Protein AF-A0A0G4HKH7-F1 (afdb_monomer_lite)

Organism: NCBI:txid1169474

Radius of gyration: 26.1 Å; chains: 1; bounding box: 48×30×92 Å

pLDDT: mean 87.22, std 12.96, range [45.06, 97.81]

Secondary structure (DSSP, 8-state):
-HHHHHHS---HHHHHHHHHHTS-HHHHHHHHHHHTSSS---SHHHHHHHHHHHS--HHHHHHHHHHHHH----TTS-HHHHHHHHHHHHTT-SS--HHHHHHHHHHTS-HHHHHHHHHH--SSHHHHHHHHHHHHHHHHHHT---S-------

Structure (mmCIF, N/CA/C/O backbone):
data_AF-A0A0G4HKH7-F1
#
_entry.id   AF-A0A0G4HKH7-F1
#
loop_
_atom_site.group_PDB
_atom_site.id
_atom_site.type_symbol
_atom_site.label_atom_id
_atom_site.label_alt_id
_atom_site.label_comp_id
_atom_site.label_asym_id
_atom_site.label_entity_id
_atom_site.label_seq_id
_atom_site.pdbx_PDB_ins_code
_atom_site.Cartn_x
_atom_site.Cartn_y
_atom_site.Cartn_z
_atom_site.occupancy
_atom_site.B_iso_or_equiv
_atom_site.auth_seq_id
_atom_site.auth_comp_id
_atom_site.auth_asym_id
_atom_site.auth_atom_id
_atom_site.pdbx_PDB_model_num
ATOM 1 N N . MET A 1 1 ? 12.595 -12.360 -18.638 1.00 77.69 1 MET A N 1
ATOM 2 C CA . MET A 1 1 ? 13.314 -11.348 -19.458 1.00 77.69 1 MET A CA 1
ATOM 3 C C . MET A 1 1 ? 14.601 -10.859 -18.794 1.00 77.69 1 MET A C 1
ATOM 5 O O . MET A 1 1 ? 15.628 -10.945 -19.446 1.00 77.69 1 MET A O 1
ATOM 9 N N . ARG A 1 2 ? 14.592 -10.387 -17.532 1.00 79.12 2 ARG A N 1
ATOM 10 C CA . ARG A 1 2 ? 15.835 -10.047 -16.796 1.00 79.12 2 ARG A CA 1
ATOM 11 C C . ARG A 1 2 ? 16.835 -11.207 -16.768 1.00 79.12 2 ARG A C 1
ATOM 13 O O . ARG A 1 2 ? 17.959 -11.041 -17.218 1.00 79.12 2 ARG A O 1
ATOM 20 N N . GLU A 1 3 ? 16.375 -12.387 -16.358 1.00 80.12 3 GLU A N 1
ATOM 21 C CA . GLU A 1 3 ? 17.187 -13.614 -16.340 1.00 80.12 3 GLU A CA 1
ATOM 22 C C . GLU A 1 3 ? 17.724 -13.977 -17.729 1.00 80.12 3 GLU A C 1
ATOM 24 O O . GLU A 1 3 ? 18.890 -14.312 -17.871 1.00 80.12 3 GLU A O 1
ATOM 29 N N . TYR A 1 4 ? 16.909 -13.824 -18.780 1.00 81.06 4 TYR A N 1
ATOM 30 C CA . TYR A 1 4 ? 17.352 -14.057 -20.156 1.00 81.06 4 TYR A CA 1
ATOM 31 C C . TYR A 1 4 ? 18.515 -13.136 -20.542 1.00 81.06 4 TYR A C 1
ATOM 33 O O . TYR A 1 4 ? 19.485 -13.615 -21.106 1.00 81.06 4 TYR A O 1
ATOM 41 N N . ILE A 1 5 ? 18.456 -11.842 -20.205 1.00 80.81 5 ILE A N 1
ATOM 42 C CA . ILE A 1 5 ? 19.528 -10.882 -20.521 1.00 80.81 5 ILE A CA 1
ATOM 43 C C . ILE A 1 5 ? 20.798 -11.197 -19.729 1.00 80.81 5 ILE A C 1
ATOM 45 O O . ILE A 1 5 ? 21.884 -11.136 -20.293 1.00 80.81 5 ILE A O 1
ATOM 49 N N . GLN A 1 6 ? 20.658 -11.552 -18.448 1.00 78.38 6 GLN A N 1
ATOM 50 C CA . GLN A 1 6 ? 21.777 -11.905 -17.568 1.00 78.38 6 GLN A CA 1
ATOM 51 C C . GLN A 1 6 ? 22.483 -13.195 -17.999 1.00 78.38 6 GLN A C 1
ATOM 53 O O . GLN A 1 6 ? 23.700 -13.289 -17.893 1.00 78.38 6 GLN A O 1
ATOM 58 N N . LEU A 1 7 ? 21.720 -14.178 -18.481 1.00 81.06 7 LEU A N 1
ATOM 59 C CA . LEU A 1 7 ? 22.239 -15.463 -18.954 1.00 81.06 7 LEU A CA 1
ATOM 60 C C . LEU A 1 7 ? 22.677 -15.430 -20.424 1.00 81.06 7 LEU A C 1
ATOM 62 O O . LEU A 1 7 ? 23.347 -16.349 -20.888 1.00 81.06 7 LEU A O 1
ATOM 66 N N . SER A 1 8 ? 22.283 -14.400 -21.173 1.00 75.25 8 SER A N 1
ATOM 67 C CA . SER A 1 8 ? 22.648 -14.234 -22.577 1.00 75.25 8 SER A CA 1
ATOM 68 C C . SER A 1 8 ? 23.954 -13.465 -22.738 1.00 75.25 8 SER A C 1
ATOM 70 O O . SER A 1 8 ? 24.177 -12.460 -22.069 1.00 75.25 8 SER A O 1
ATOM 72 N N . ASP A 1 9 ? 24.755 -13.845 -23.730 1.00 79.81 9 ASP A N 1
ATOM 73 C CA . ASP A 1 9 ? 26.012 -13.167 -24.078 1.00 79.81 9 ASP A CA 1
ATOM 74 C C . ASP A 1 9 ? 25.781 -11.878 -24.907 1.00 79.81 9 ASP A C 1
ATOM 76 O O . ASP A 1 9 ? 26.514 -11.530 -25.836 1.00 79.81 9 ASP A O 1
ATOM 80 N N . ILE A 1 10 ? 24.676 -11.171 -24.636 1.00 82.88 10 ILE A N 1
ATOM 81 C CA . ILE A 1 10 ? 24.317 -9.949 -25.356 1.00 82.88 10 ILE A CA 1
ATOM 82 C C . ILE A 1 10 ? 25.220 -8.820 -24.872 1.00 82.88 10 ILE A C 1
ATOM 84 O O . ILE A 1 10 ? 25.143 -8.384 -23.721 1.00 82.88 10 ILE A O 1
ATOM 88 N N . GLN A 1 11 ? 26.004 -8.274 -25.803 1.00 84.44 11 GLN A N 1
ATOM 89 C CA . GLN A 1 11 ? 26.814 -7.080 -25.581 1.00 84.44 11 GLN A CA 1
ATOM 90 C C . GLN A 1 11 ? 25.981 -5.968 -24.926 1.00 84.44 11 GLN A C 1
ATOM 92 O O . GLN A 1 11 ? 24.925 -5.599 -25.442 1.00 84.44 11 GLN A O 1
ATOM 97 N N . VAL A 1 12 ? 26.491 -5.392 -23.831 1.00 82.06 12 VAL A N 1
ATOM 98 C CA . VAL A 1 12 ? 25.791 -4.397 -22.993 1.00 82.06 12 VAL A CA 1
ATOM 99 C C . VAL A 1 12 ? 25.149 -3.269 -23.814 1.00 82.06 12 VAL A C 1
ATOM 101 O O . VAL A 1 12 ? 23.983 -2.936 -23.613 1.00 82.06 12 VAL A O 1
ATOM 104 N N . SER A 1 13 ? 25.856 -2.753 -24.824 1.00 83.12 13 SER A N 1
ATOM 105 C CA . SER A 1 13 ? 25.370 -1.689 -25.720 1.00 83.12 13 SER A CA 1
ATOM 106 C C . SER A 1 13 ? 24.133 -2.062 -26.551 1.00 83.12 13 SER A C 1
ATOM 108 O O . SER A 1 13 ? 23.408 -1.181 -27.008 1.00 83.12 13 SER A O 1
ATOM 110 N N . LYS A 1 14 ? 23.863 -3.356 -26.750 1.00 88.31 14 LYS A N 1
ATOM 111 C CA . LYS A 1 14 ? 22.730 -3.878 -27.530 1.00 88.31 14 LYS A CA 1
ATOM 112 C C . LYS A 1 14 ? 21.570 -4.358 -26.663 1.00 88.31 14 LYS A C 1
ATOM 114 O O . LYS A 1 14 ? 20.498 -4.652 -27.198 1.00 88.31 14 LYS A O 1
ATOM 119 N N . GLN A 1 15 ? 21.746 -4.439 -25.345 1.00 89.62 15 GLN A N 1
ATOM 120 C CA . GLN A 1 15 ? 20.745 -5.025 -24.455 1.00 89.62 15 GLN A CA 1
ATOM 121 C C . GLN A 1 15 ? 19.429 -4.238 -24.479 1.00 89.62 15 GLN A C 1
ATOM 123 O O . GLN A 1 15 ? 18.378 -4.823 -24.722 1.00 89.62 15 GLN A O 1
ATOM 128 N N . LEU A 1 16 ? 19.479 -2.907 -24.353 1.00 91.25 16 LEU A N 1
ATOM 129 C CA . LEU A 1 16 ? 18.295 -2.039 -24.432 1.00 91.25 16 LEU A CA 1
ATOM 130 C C . LEU A 1 16 ? 17.511 -2.223 -25.743 1.00 91.25 16 LEU A C 1
ATOM 132 O O . LEU A 1 16 ? 16.289 -2.391 -25.736 1.00 91.25 16 LEU A O 1
ATOM 136 N N . GLY A 1 17 ? 18.225 -2.257 -26.873 1.00 90.25 17 GLY A N 1
ATOM 137 C CA . GLY A 1 17 ? 17.635 -2.511 -28.187 1.00 90.25 17 GLY A CA 1
ATOM 138 C C . GLY A 1 17 ? 16.996 -3.897 -28.292 1.00 90.25 17 GLY A C 1
ATOM 139 O O . GLY A 1 17 ? 15.946 -4.034 -28.917 1.00 90.25 17 GLY A O 1
ATOM 140 N N . SER A 1 18 ? 17.584 -4.896 -27.632 1.00 89.56 18 SER A N 1
ATOM 141 C CA . SER A 1 18 ? 17.060 -6.264 -27.571 1.00 89.56 18 SER A CA 1
ATOM 142 C C . SER A 1 18 ? 15.772 -6.334 -26.746 1.00 89.56 18 SER A C 1
ATOM 144 O O . SER A 1 18 ? 14.786 -6.900 -27.209 1.00 89.56 18 SER A O 1
ATOM 146 N N . VAL A 1 19 ? 15.718 -5.680 -25.577 1.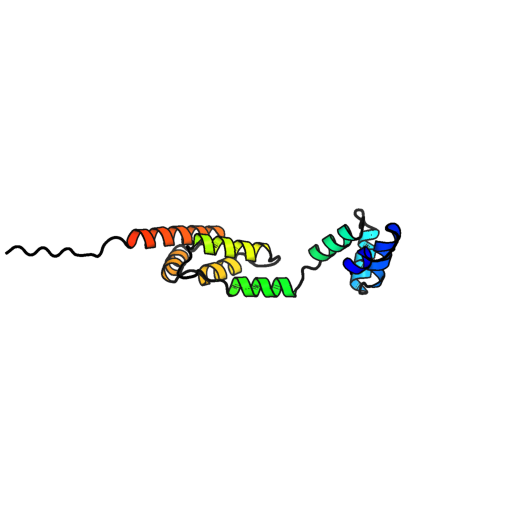00 90.31 19 VAL A N 1
ATOM 147 C CA . VAL A 1 19 ? 14.494 -5.603 -24.751 1.00 90.31 19 VAL A CA 1
ATOM 148 C C . VAL A 1 19 ? 13.357 -4.919 -25.500 1.00 90.31 19 VAL A C 1
ATOM 150 O O . VAL A 1 19 ? 12.232 -5.422 -25.518 1.00 90.31 19 VAL A O 1
ATOM 153 N N . ARG A 1 20 ? 13.659 -3.817 -26.196 1.00 91.38 20 ARG A N 1
ATOM 154 C CA . ARG A 1 20 ? 12.684 -3.066 -26.994 1.00 91.38 20 ARG A CA 1
ATOM 155 C C . ARG A 1 20 ? 11.959 -3.940 -28.023 1.00 91.38 20 ARG A C 1
ATOM 157 O O . ARG A 1 20 ? 10.808 -3.650 -28.345 1.00 91.38 20 ARG A O 1
ATOM 164 N N . GLN A 1 21 ? 12.580 -4.993 -28.561 1.00 90.81 21 GLN A N 1
ATOM 165 C CA . GLN A 1 21 ? 11.937 -5.845 -29.573 1.00 90.81 21 GLN A CA 1
ATOM 166 C C . GLN A 1 21 ? 10.667 -6.526 -29.048 1.00 90.81 21 GLN A C 1
ATOM 168 O O . GLN A 1 21 ? 9.679 -6.607 -29.784 1.00 90.81 21 GLN A O 1
ATOM 173 N N . TYR A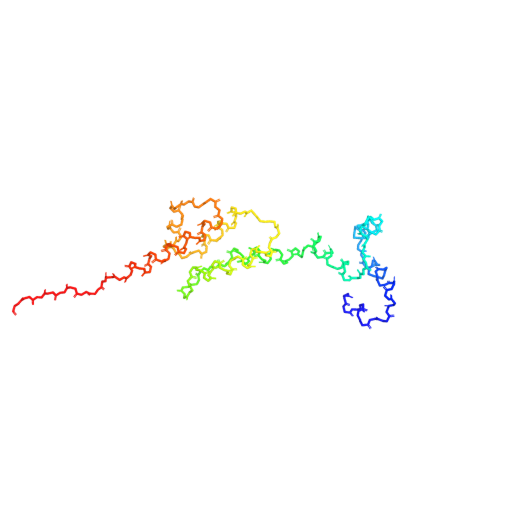 1 22 ? 10.661 -6.892 -27.765 1.00 89.25 22 TYR A N 1
ATOM 174 C CA . TYR A 1 22 ? 9.557 -7.571 -27.083 1.00 89.25 22 TYR A CA 1
ATOM 175 C C . TYR A 1 22 ? 8.426 -6.632 -26.649 1.00 89.25 22 TYR A C 1
ATOM 177 O O . TYR A 1 22 ? 7.375 -7.083 -26.202 1.00 89.25 22 TYR A O 1
ATOM 185 N N . PHE A 1 23 ? 8.606 -5.318 -26.781 1.00 91.12 23 PHE A N 1
ATOM 186 C CA . PHE A 1 23 ? 7.586 -4.353 -26.393 1.00 91.12 23 PHE A CA 1
ATOM 187 C C . PHE A 1 23 ? 6.396 -4.342 -27.355 1.00 91.12 23 PHE A C 1
ATOM 189 O O . PHE A 1 23 ? 6.537 -4.419 -28.584 1.00 91.12 23 PHE A O 1
ATOM 196 N N . SER A 1 24 ? 5.209 -4.152 -26.775 1.00 90.88 24 SER A N 1
ATOM 197 C CA . SER A 1 24 ? 4.005 -3.789 -27.517 1.00 90.88 24 SER A CA 1
ATOM 198 C C . SER A 1 24 ? 4.195 -2.439 -28.219 1.00 90.88 24 SER A C 1
ATOM 200 O O . SER A 1 24 ? 5.092 -1.658 -27.888 1.00 90.88 24 SER A O 1
ATOM 202 N N . ARG A 1 25 ? 3.338 -2.127 -29.197 1.00 93.19 25 ARG A N 1
ATOM 203 C CA . ARG A 1 25 ? 3.420 -0.870 -29.962 1.00 93.19 25 ARG A CA 1
ATOM 204 C C . ARG A 1 25 ? 3.465 0.372 -29.060 1.00 93.19 25 ARG A C 1
ATOM 206 O O . ARG A 1 25 ? 4.283 1.258 -29.293 1.00 93.19 25 ARG A O 1
ATOM 213 N N . PHE A 1 26 ? 2.626 0.411 -28.026 1.00 88.31 26 PHE A N 1
ATOM 214 C CA . PHE A 1 26 ? 2.565 1.529 -27.081 1.00 88.31 26 PHE A CA 1
ATOM 215 C C . PHE A 1 26 ? 3.845 1.658 -26.248 1.00 88.31 26 PHE A C 1
ATOM 217 O O . PHE A 1 26 ? 4.382 2.757 -26.114 1.00 88.31 26 PHE A O 1
ATOM 224 N N . LEU A 1 27 ? 4.385 0.540 -25.754 1.00 90.50 27 LEU A N 1
ATOM 225 C CA . LEU A 1 27 ? 5.640 0.540 -24.998 1.00 90.50 27 LEU A CA 1
ATOM 226 C C . LEU A 1 27 ? 6.840 0.928 -25.870 1.00 90.50 27 LEU A C 1
ATOM 228 O O . LEU A 1 27 ? 7.705 1.666 -25.408 1.00 90.50 27 LEU A O 1
ATOM 232 N N . LYS A 1 28 ? 6.869 0.517 -27.147 1.00 93.88 28 LYS A N 1
ATOM 233 C CA . LYS A 1 28 ? 7.887 0.967 -28.116 1.00 93.88 28 LYS A CA 1
ATOM 234 C C . LYS A 1 28 ? 7.839 2.477 -28.316 1.00 93.88 28 LYS A C 1
ATOM 236 O O . LYS A 1 28 ? 8.876 3.126 -28.271 1.00 93.88 28 LYS A O 1
ATOM 241 N N . GLN A 1 29 ? 6.643 3.040 -28.484 1.00 93.75 29 GLN A N 1
ATOM 242 C CA . GLN A 1 29 ? 6.472 4.482 -28.657 1.00 93.75 29 GLN A CA 1
ATOM 243 C C . GLN A 1 29 ? 6.932 5.269 -27.423 1.00 93.75 29 GLN A C 1
ATOM 245 O O . GLN A 1 29 ? 7.620 6.280 -27.563 1.00 93.75 29 GLN A O 1
ATOM 250 N N . TRP A 1 30 ? 6.574 4.807 -26.223 1.00 93.62 30 TRP A N 1
ATOM 251 C CA . TRP A 1 30 ? 7.052 5.408 -24.979 1.00 93.62 30 TRP A CA 1
ATOM 252 C C . TRP A 1 30 ? 8.576 5.311 -24.861 1.00 93.62 30 TRP A C 1
ATOM 254 O O . TRP A 1 30 ? 9.229 6.325 -24.630 1.00 93.62 30 TRP A O 1
ATOM 264 N N . TYR A 1 31 ? 9.143 4.128 -25.103 1.00 94.19 31 TYR A N 1
ATOM 265 C CA . TYR A 1 31 ? 10.586 3.908 -25.072 1.00 94.19 31 TYR A CA 1
ATOM 266 C C . TYR A 1 31 ? 11.330 4.853 -26.027 1.00 94.19 31 TYR A C 1
ATOM 268 O O . TYR A 1 31 ? 12.273 5.529 -25.618 1.00 94.19 31 TYR A O 1
ATOM 276 N N . ASP A 1 32 ? 10.877 4.944 -27.282 1.00 94.50 32 ASP A N 1
ATOM 277 C CA . ASP A 1 32 ? 11.500 5.779 -28.312 1.00 94.50 32 ASP A CA 1
ATOM 278 C C . ASP A 1 32 ? 11.412 7.271 -27.957 1.00 94.50 32 ASP A C 1
ATOM 280 O O . ASP A 1 32 ? 12.346 8.028 -28.221 1.00 94.50 32 ASP A O 1
ATOM 284 N N . LYS A 1 33 ? 10.311 7.703 -27.327 1.00 94.19 33 LYS A N 1
ATOM 285 C CA . LYS A 1 33 ? 10.160 9.075 -26.828 1.00 94.19 33 LYS A CA 1
ATOM 286 C C . LYS A 1 33 ? 11.132 9.360 -25.681 1.00 94.19 33 LYS A C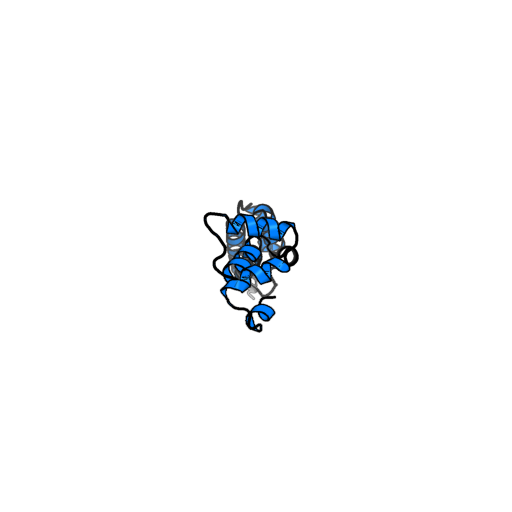 1
ATOM 288 O O . LYS A 1 33 ? 11.779 10.404 -25.694 1.00 94.19 33 LYS A O 1
ATOM 293 N N . THR A 1 34 ? 11.260 8.446 -24.720 1.00 92.50 34 THR A N 1
ATOM 294 C CA . THR A 1 34 ? 12.160 8.603 -23.567 1.00 92.50 34 THR A CA 1
ATOM 295 C C . THR A 1 34 ? 13.627 8.608 -23.996 1.00 92.50 34 THR A C 1
ATOM 297 O O . THR A 1 34 ? 14.382 9.466 -23.549 1.00 92.50 34 THR A O 1
ATOM 300 N N . GLN A 1 35 ? 14.023 7.745 -24.935 1.00 93.12 35 GLN A N 1
ATOM 301 C CA . GLN A 1 35 ? 15.379 7.728 -25.506 1.00 93.12 35 GLN A CA 1
ATOM 302 C C . GLN A 1 35 ? 15.752 9.010 -26.270 1.00 93.12 35 GLN A C 1
ATOM 304 O O . GLN A 1 35 ? 16.928 9.329 -26.390 1.00 93.12 35 GLN A O 1
ATOM 309 N N . ARG A 1 36 ? 14.766 9.766 -26.770 1.00 94.12 36 ARG A N 1
ATOM 310 C CA . ARG A 1 36 ? 14.971 11.082 -27.408 1.00 94.12 36 ARG A CA 1
ATOM 311 C C . ARG A 1 36 ? 14.824 12.259 -26.440 1.00 94.12 36 ARG A C 1
ATOM 313 O O . ARG A 1 36 ? 14.898 13.407 -26.870 1.00 94.12 36 ARG A O 1
ATOM 320 N N . SER A 1 37 ? 14.538 11.994 -25.168 1.00 93.31 37 SER A N 1
ATOM 321 C CA . SER A 1 37 ? 14.344 13.029 -24.152 1.00 93.31 37 SER A CA 1
ATOM 322 C C . SER A 1 37 ? 15.668 13.431 -23.495 1.00 93.31 37 SER A C 1
ATOM 324 O O . SER A 1 37 ? 16.705 12.821 -23.740 1.00 93.31 37 SER A O 1
ATOM 326 N N . ALA A 1 38 ? 15.623 14.427 -22.606 1.00 90.81 38 ALA A N 1
ATOM 327 C CA . ALA A 1 38 ? 16.773 14.829 -21.793 1.00 90.81 38 ALA A CA 1
ATOM 328 C C . ALA A 1 38 ? 17.220 13.758 -20.770 1.00 90.81 38 ALA A C 1
ATOM 330 O O . ALA A 1 38 ? 18.294 13.885 -20.193 1.00 90.81 38 ALA A O 1
ATOM 331 N N . SER A 1 39 ? 16.412 12.714 -20.541 1.00 92.75 39 SER A N 1
ATOM 332 C CA . SER A 1 39 ? 16.714 11.609 -19.622 1.00 92.75 39 SER A CA 1
ATOM 333 C C . SER A 1 39 ? 16.459 10.250 -20.298 1.00 92.75 39 SER A C 1
ATOM 335 O O . SER A 1 39 ? 15.445 9.598 -20.020 1.00 92.75 39 SER A O 1
ATOM 337 N N . PRO A 1 40 ? 17.338 9.818 -21.226 1.00 94.75 40 PRO A N 1
ATOM 338 C CA . PRO A 1 40 ? 17.253 8.496 -21.842 1.00 94.75 40 PRO A CA 1
ATOM 339 C C . PRO A 1 40 ? 17.531 7.385 -20.820 1.00 94.75 40 PRO A C 1
ATOM 341 O O . PRO A 1 40 ? 18.083 7.635 -19.747 1.00 94.75 40 PRO A O 1
ATOM 344 N N . PHE A 1 41 ? 17.165 6.145 -21.161 1.00 93.69 41 PHE A N 1
ATOM 345 C CA . PHE A 1 41 ? 17.538 5.000 -20.329 1.00 93.69 41 PHE A CA 1
ATOM 346 C C . PHE A 1 41 ? 19.031 4.734 -20.467 1.00 93.69 41 PHE A C 1
ATOM 348 O O . PHE A 1 41 ? 19.525 4.587 -21.589 1.00 93.69 41 PHE A O 1
ATOM 355 N N . VAL A 1 42 ? 19.722 4.636 -19.336 1.00 91.75 42 VAL A N 1
ATOM 356 C CA . VAL A 1 42 ? 21.178 4.431 -19.305 1.00 91.75 42 VAL A CA 1
ATOM 357 C C . VAL A 1 42 ? 21.531 2.958 -19.506 1.00 91.75 42 VAL A C 1
ATOM 359 O O . VAL A 1 42 ? 22.523 2.624 -20.149 1.00 91.75 42 VAL A O 1
ATOM 362 N N . ASN A 1 43 ? 20.708 2.058 -18.972 1.00 90.81 43 ASN A N 1
ATOM 363 C CA . ASN A 1 43 ? 20.891 0.617 -19.064 1.00 90.81 43 ASN A CA 1
ATOM 364 C C . ASN A 1 43 ? 19.551 -0.111 -18.865 1.00 90.81 43 ASN A C 1
ATOM 366 O O . ASN A 1 43 ? 18.504 0.502 -18.648 1.00 90.81 43 ASN A O 1
ATOM 370 N N . VAL A 1 44 ? 19.586 -1.438 -18.973 1.00 90.12 44 VAL A N 1
ATOM 371 C CA . VAL A 1 44 ? 18.402 -2.293 -18.834 1.00 90.12 44 VAL A CA 1
ATOM 372 C C . VAL A 1 44 ? 17.781 -2.229 -17.435 1.00 90.12 44 VAL A C 1
ATOM 374 O O . VAL A 1 44 ? 16.561 -2.318 -17.321 1.00 90.12 44 VAL A O 1
ATOM 377 N N . GLU A 1 45 ? 18.582 -2.038 -16.388 1.00 90.38 45 GLU A N 1
ATOM 378 C CA . GLU A 1 45 ? 18.084 -1.912 -15.015 1.00 90.38 45 GLU A CA 1
ATOM 379 C C . GLU A 1 45 ? 17.267 -0.628 -14.838 1.00 90.38 45 GLU A C 1
ATOM 381 O O . GLU A 1 45 ? 16.122 -0.698 -14.402 1.00 90.38 45 GLU A O 1
ATOM 386 N N . ASP A 1 46 ? 17.790 0.515 -15.291 1.00 93.19 46 ASP A N 1
ATOM 387 C CA . ASP A 1 46 ? 17.076 1.800 -15.325 1.00 93.19 46 ASP A CA 1
ATOM 388 C C . ASP A 1 46 ? 15.768 1.695 -16.132 1.00 93.19 46 ASP A C 1
ATOM 390 O O . ASP A 1 46 ? 14.708 2.132 -15.685 1.00 93.19 46 ASP A O 1
ATOM 394 N N . LEU A 1 47 ? 15.799 1.020 -17.288 1.00 92.25 47 LEU A N 1
ATOM 395 C CA . LEU A 1 47 ? 14.591 0.740 -18.068 1.00 92.25 47 LEU A CA 1
ATOM 396 C C . LEU A 1 47 ? 13.555 -0.062 -17.269 1.00 92.25 47 LEU A C 1
ATOM 398 O O . LEU A 1 47 ? 12.378 0.302 -17.274 1.00 92.25 47 LEU A O 1
ATOM 402 N N . PHE A 1 48 ? 13.955 -1.151 -16.610 1.00 89.31 48 PHE A N 1
ATOM 403 C CA . PHE A 1 48 ? 13.011 -1.960 -15.844 1.00 89.31 48 PHE A CA 1
ATOM 404 C C . PHE A 1 48 ? 12.480 -1.233 -14.605 1.00 89.31 48 PHE A C 1
ATOM 406 O O . PHE A 1 48 ? 11.295 -1.379 -14.314 1.00 89.31 48 PHE A O 1
ATOM 413 N N . THR A 1 49 ? 13.297 -0.427 -13.924 1.00 89.88 49 THR A N 1
ATOM 414 C CA . THR A 1 49 ? 12.857 0.412 -12.799 1.00 89.88 49 THR A CA 1
ATOM 415 C C . THR A 1 49 ? 11.786 1.401 -13.250 1.00 89.88 49 THR A C 1
ATOM 417 O O . THR A 1 49 ? 10.674 1.401 -12.718 1.00 89.88 49 THR A O 1
ATOM 420 N N . ARG A 1 50 ? 12.044 2.159 -14.322 1.00 91.12 50 ARG A N 1
ATOM 421 C CA . ARG A 1 50 ? 11.057 3.114 -14.848 1.00 91.12 50 ARG A CA 1
ATOM 422 C C . ARG A 1 50 ? 9.814 2.432 -15.414 1.00 91.12 50 ARG A C 1
ATOM 424 O O . ARG A 1 50 ? 8.731 3.007 -15.369 1.00 91.12 50 ARG A O 1
ATOM 431 N N . LEU A 1 51 ? 9.936 1.213 -15.946 1.00 88.19 51 LEU A N 1
ATOM 432 C CA . LEU A 1 51 ? 8.774 0.404 -16.325 1.00 88.19 51 LEU A CA 1
ATOM 433 C C . LEU A 1 51 ? 7.924 0.038 -15.104 1.00 88.19 51 LEU A C 1
ATOM 435 O O . LEU A 1 51 ? 6.708 0.192 -15.178 1.00 88.19 51 LEU A O 1
ATOM 439 N N . SER A 1 52 ? 8.540 -0.405 -14.001 1.00 82.06 52 SER A N 1
ATOM 440 C CA . SER A 1 52 ? 7.810 -0.748 -12.771 1.00 82.06 52 SER A CA 1
ATOM 441 C C . SER A 1 52 ? 7.158 0.460 -12.100 1.00 82.06 52 SER A C 1
ATOM 443 O O . SER A 1 52 ? 6.057 0.334 -11.577 1.00 82.06 52 SER A O 1
ATOM 445 N N . GLU A 1 53 ? 7.783 1.635 -12.171 1.00 84.38 53 GLU A N 1
ATOM 446 C CA . GLU A 1 53 ? 7.194 2.890 -11.689 1.00 84.38 53 GLU A CA 1
ATOM 447 C C . GLU A 1 53 ? 6.032 3.346 -12.579 1.00 84.38 53 GLU A C 1
ATOM 449 O O . GLU A 1 53 ? 4.991 3.787 -12.100 1.00 84.38 53 GLU A O 1
ATOM 454 N N . ARG A 1 54 ? 6.199 3.247 -13.905 1.00 82.69 54 ARG A N 1
ATOM 455 C CA . ARG A 1 54 ? 5.212 3.737 -14.873 1.00 82.69 54 ARG A CA 1
ATOM 456 C C . ARG A 1 54 ? 3.984 2.838 -14.981 1.00 82.69 54 ARG A C 1
ATOM 458 O O . ARG A 1 54 ? 2.902 3.342 -15.307 1.00 82.69 54 ARG A O 1
ATOM 465 N N . PHE A 1 55 ? 4.177 1.537 -14.789 1.00 77.38 55 PHE A N 1
ATOM 466 C CA . PHE A 1 55 ? 3.169 0.490 -14.908 1.00 77.38 55 PHE A CA 1
ATOM 467 C C . PHE A 1 55 ? 3.258 -0.439 -13.690 1.00 77.38 55 PHE A C 1
ATOM 469 O O . PHE A 1 55 ? 3.738 -1.570 -13.819 1.00 77.38 55 PHE A O 1
ATOM 476 N N . PRO A 1 56 ? 2.822 0.029 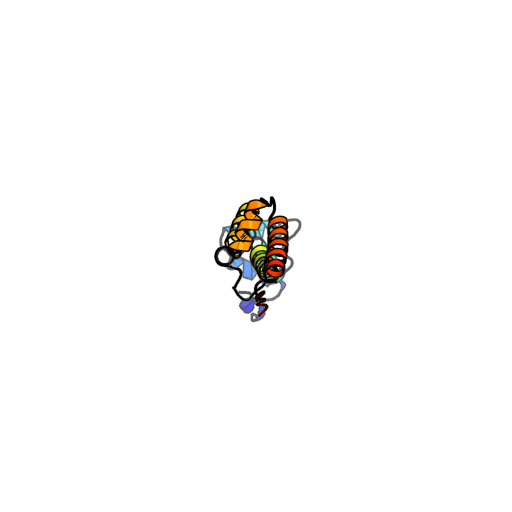-12.506 1.00 72.50 56 PRO A N 1
ATOM 477 C CA . PRO A 1 56 ? 2.700 -0.843 -11.348 1.00 72.50 56 PRO A CA 1
ATOM 478 C C . PRO A 1 56 ? 1.777 -2.012 -11.700 1.00 72.50 56 PRO A C 1
ATOM 480 O O . PRO A 1 56 ? 0.780 -1.828 -12.401 1.00 72.50 56 PRO A O 1
ATOM 483 N N . ASP A 1 57 ? 2.132 -3.213 -11.244 1.00 73.06 57 ASP A N 1
ATOM 484 C CA . ASP A 1 57 ? 1.383 -4.434 -11.542 1.00 73.06 57 ASP A CA 1
ATOM 485 C C . ASP A 1 57 ? -0.085 -4.279 -11.087 1.00 73.06 57 ASP A C 1
ATOM 487 O O . ASP A 1 57 ? -0.339 -4.166 -9.880 1.00 73.06 57 ASP A O 1
ATOM 491 N N . PRO A 1 58 ? -1.061 -4.255 -12.020 1.00 73.38 58 PRO A N 1
ATOM 492 C CA . PRO A 1 58 ? -2.471 -4.103 -11.677 1.00 73.38 58 PRO A CA 1
ATOM 493 C C . PRO A 1 58 ? -2.986 -5.229 -10.779 1.00 73.38 58 PRO A C 1
ATOM 495 O O . PRO A 1 58 ? -3.891 -4.996 -9.977 1.00 73.38 58 PRO A O 1
ATOM 498 N N . ASN A 1 59 ? -2.402 -6.428 -10.873 1.00 78.62 59 ASN A N 1
ATOM 499 C CA . ASN A 1 59 ? -2.767 -7.545 -10.008 1.00 78.62 59 ASN A CA 1
ATOM 500 C C . ASN A 1 59 ? -2.268 -7.278 -8.592 1.00 78.62 59 ASN A C 1
ATOM 502 O O . ASN A 1 59 ? -3.066 -7.300 -7.666 1.00 78.62 59 ASN A O 1
ATOM 506 N N . LYS A 1 60 ? -1.009 -6.848 -8.436 1.00 82.50 60 LYS A N 1
ATOM 507 C CA . LYS A 1 60 ? -0.456 -6.465 -7.128 1.00 82.50 60 LYS A CA 1
ATOM 508 C C . LYS A 1 60 ? -1.254 -5.340 -6.460 1.00 82.50 60 LYS A C 1
ATOM 510 O O . LYS A 1 60 ? -1.512 -5.399 -5.266 1.00 82.50 60 LYS A O 1
ATOM 515 N N . GLN A 1 61 ? -1.676 -4.322 -7.214 1.00 86.06 61 GLN A N 1
ATOM 516 C CA . GLN A 1 61 ? -2.544 -3.260 -6.680 1.00 86.06 61 GLN A CA 1
ATOM 517 C C . GLN A 1 61 ? -3.919 -3.799 -6.255 1.00 86.06 61 GLN A C 1
ATOM 519 O O . GLN A 1 61 ? -4.471 -3.363 -5.245 1.00 86.06 61 GLN A O 1
ATOM 524 N N . THR A 1 62 ? -4.483 -4.732 -7.026 1.00 86.50 62 THR A N 1
ATOM 525 C CA . THR A 1 62 ? -5.768 -5.372 -6.709 1.00 86.50 62 THR A CA 1
ATOM 526 C C . THR A 1 62 ? -5.662 -6.225 -5.448 1.00 86.50 62 THR A C 1
ATOM 528 O O . THR A 1 62 ? -6.512 -6.105 -4.565 1.00 86.50 62 THR A O 1
ATOM 531 N N . ASP A 1 63 ? -4.596 -7.014 -5.338 1.00 90.38 63 ASP A N 1
ATOM 532 C CA . ASP A 1 63 ? -4.306 -7.884 -4.202 1.00 90.38 63 ASP A CA 1
ATOM 533 C C . ASP A 1 63 ? -4.130 -7.059 -2.925 1.00 90.38 63 ASP A C 1
ATOM 535 O O . ASP A 1 63 ? -4.855 -7.280 -1.958 1.00 90.38 63 ASP A O 1
ATOM 539 N N . LEU A 1 64 ? -3.294 -6.013 -2.960 1.00 91.69 64 LEU A N 1
ATOM 540 C CA . LEU A 1 64 ? -3.090 -5.106 -1.825 1.00 91.69 64 LEU A CA 1
ATOM 541 C C . LEU A 1 64 ? -4.395 -4.429 -1.379 1.00 91.69 64 LEU A C 1
ATOM 543 O O . LEU A 1 64 ? -4.683 -4.361 -0.187 1.00 91.69 64 LEU A O 1
ATOM 547 N N . ARG A 1 65 ? -5.246 -3.975 -2.311 1.00 90.62 65 ARG A N 1
ATOM 548 C CA . ARG A 1 65 ? -6.578 -3.442 -1.959 1.00 90.62 65 ARG A CA 1
ATOM 549 C C . ARG A 1 65 ? -7.475 -4.505 -1.325 1.00 90.62 65 ARG A C 1
ATOM 551 O O . ARG A 1 65 ? -8.275 -4.191 -0.444 1.00 90.62 65 ARG A O 1
ATOM 558 N N . GLY A 1 66 ? -7.380 -5.750 -1.785 1.00 92.44 66 GLY A N 1
ATOM 559 C CA . GLY A 1 66 ? -8.036 -6.892 -1.156 1.00 92.44 66 GLY A CA 1
ATOM 560 C C . GLY A 1 66 ? -7.539 -7.115 0.273 1.00 92.44 66 GLY A C 1
ATOM 561 O O . GLY A 1 66 ? -8.353 -7.298 1.177 1.00 92.44 66 GLY A O 1
ATOM 562 N N . GLU A 1 67 ? -6.230 -7.034 0.493 1.00 94.62 67 GLU A N 1
ATOM 563 C CA . GLU A 1 67 ? -5.599 -7.167 1.807 1.00 94.62 67 GLU A CA 1
ATOM 564 C C . GLU A 1 67 ? -6.034 -6.055 2.770 1.00 94.62 67 GLU A C 1
ATOM 566 O O . GLU A 1 67 ? -6.523 -6.373 3.852 1.00 94.62 67 GLU A O 1
ATOM 571 N N . VAL A 1 68 ? -5.999 -4.778 2.364 1.00 94.50 68 VAL A N 1
ATOM 572 C CA . VAL A 1 68 ? -6.501 -3.637 3.169 1.00 94.50 68 VAL A CA 1
ATOM 573 C C . VAL A 1 68 ? -7.959 -3.841 3.583 1.00 94.50 68 VAL A C 1
ATOM 575 O O . VAL A 1 68 ? -8.345 -3.610 4.728 1.00 94.50 68 VAL A O 1
ATOM 578 N N . ARG A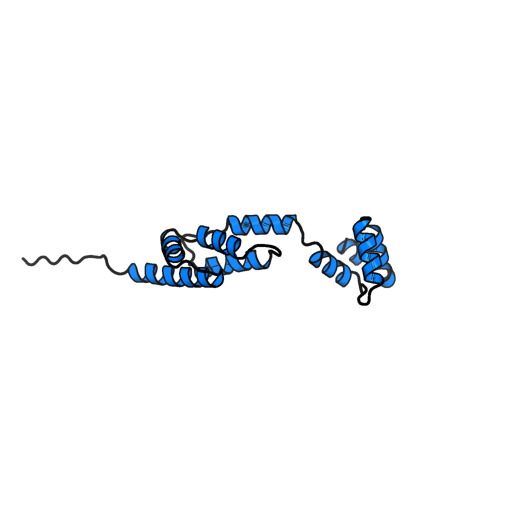 1 69 ? -8.801 -4.339 2.675 1.00 93.25 69 ARG A N 1
ATOM 579 C CA . ARG A 1 69 ? -10.208 -4.606 2.995 1.00 93.25 69 ARG A CA 1
ATOM 580 C C . ARG A 1 69 ? -10.380 -5.781 3.952 1.00 93.25 69 ARG A C 1
ATOM 582 O O . ARG A 1 69 ? -11.403 -5.855 4.636 1.00 93.25 69 ARG A O 1
ATOM 589 N N . ASN A 1 70 ? -9.453 -6.722 4.003 1.00 94.38 70 ASN A N 1
ATOM 590 C CA . ASN A 1 70 ? -9.620 -7.945 4.783 1.00 94.38 70 ASN A CA 1
ATOM 591 C C . ASN A 1 70 ? -8.814 -7.953 6.078 1.00 94.38 70 ASN A C 1
ATOM 593 O O . ASN A 1 70 ? -9.147 -8.732 6.968 1.00 94.38 70 ASN A O 1
ATOM 597 N N . VAL A 1 71 ? -7.816 -7.079 6.222 1.00 94.75 71 VAL A N 1
ATOM 598 C CA . VAL A 1 71 ? -7.022 -6.984 7.443 1.00 94.75 71 VAL A CA 1
ATOM 599 C C . VAL A 1 71 ? -7.905 -6.548 8.615 1.00 94.75 71 VAL A C 1
ATOM 601 O O . VAL A 1 71 ? -8.756 -5.660 8.511 1.00 94.75 71 VAL A O 1
ATOM 604 N N . ARG A 1 72 ? -7.740 -7.239 9.740 1.00 96.00 72 ARG A N 1
ATOM 605 C CA . ARG A 1 72 ? -8.462 -7.014 10.994 1.00 96.00 72 ARG A CA 1
ATOM 606 C C . ARG A 1 72 ? -7.484 -7.078 12.149 1.00 96.00 72 ARG A C 1
ATOM 608 O O . ARG A 1 72 ? -6.514 -7.837 12.078 1.00 96.00 72 ARG A O 1
ATOM 615 N N . CYS A 1 73 ? -7.794 -6.334 13.202 1.00 95.56 73 CYS A N 1
ATOM 616 C CA . CYS A 1 73 ? -7.177 -6.506 14.502 1.00 95.56 73 CYS A CA 1
ATOM 617 C C . CYS A 1 73 ? -7.575 -7.881 15.053 1.00 95.56 73 CYS A C 1
ATOM 619 O O . CYS A 1 73 ? -8.759 -8.184 15.192 1.00 95.56 73 CYS A O 1
ATOM 621 N N . GLN A 1 74 ? -6.586 -8.728 15.303 1.00 91.88 74 GLN A N 1
ATOM 622 C CA . GLN A 1 74 ? -6.746 -10.053 15.896 1.00 91.88 74 GLN A CA 1
ATOM 623 C C . GLN A 1 74 ? -6.986 -9.953 17.413 1.00 91.88 74 GLN A C 1
ATOM 625 O O . GLN A 1 74 ? -6.507 -9.032 18.065 1.00 91.88 74 GLN A O 1
ATOM 630 N N . ASP A 1 75 ? -7.681 -10.930 18.001 1.00 81.75 75 ASP A N 1
ATOM 631 C CA . ASP A 1 75 ? -8.053 -10.902 19.430 1.00 81.75 75 ASP A CA 1
ATOM 632 C C . ASP A 1 75 ? -6.852 -10.892 20.395 1.00 81.75 75 ASP A C 1
ATOM 634 O O . ASP A 1 75 ? -6.969 -10.484 21.549 1.00 81.75 75 ASP A O 1
ATOM 638 N N . ASN A 1 76 ? -5.696 -11.378 19.938 1.00 86.19 76 ASN A N 1
ATOM 639 C CA . ASN A 1 76 ? -4.459 -11.472 20.710 1.00 86.19 76 ASN A CA 1
ATOM 640 C C . ASN A 1 76 ? -3.402 -10.440 20.298 1.00 86.19 76 ASN A C 1
ATOM 642 O O . ASN A 1 76 ? -2.278 -10.489 20.806 1.00 86.19 76 ASN A O 1
ATOM 646 N N . GLU A 1 77 ? -3.725 -9.538 19.374 1.00 89.56 77 GLU A N 1
ATOM 647 C CA . GLU A 1 77 ? -2.834 -8.454 18.993 1.00 89.56 77 GLU A CA 1
ATOM 648 C C . GLU A 1 77 ? -3.387 -7.117 19.471 1.00 89.56 77 GLU A C 1
ATOM 650 O O . GLU A 1 77 ? -4.588 -6.877 19.421 1.00 89.56 77 GLU A O 1
ATOM 655 N N . GLY A 1 78 ? -2.496 -6.248 19.944 1.00 92.38 78 GLY A N 1
ATOM 656 C CA . GLY A 1 78 ? -2.873 -4.878 20.268 1.00 92.38 78 GLY A CA 1
ATOM 657 C C . GLY A 1 78 ? -3.108 -4.051 19.006 1.00 92.38 78 GLY A C 1
ATOM 658 O O . GLY A 1 78 ? -2.506 -4.314 17.955 1.00 92.38 78 GLY A O 1
ATOM 659 N N . VAL A 1 79 ? -3.910 -2.999 19.143 1.00 95.75 79 VAL A N 1
ATOM 660 C CA . VAL A 1 79 ? -4.234 -2.040 18.078 1.00 95.75 79 VAL A CA 1
ATOM 661 C C . VAL A 1 79 ? -2.975 -1.476 17.428 1.00 95.75 79 VAL A C 1
ATOM 663 O O . VAL A 1 79 ? -2.928 -1.374 16.207 1.00 95.75 79 VAL A O 1
ATOM 666 N N . HIS A 1 80 ? -1.921 -1.202 18.200 1.00 94.31 80 HIS A N 1
ATOM 667 C CA . HIS A 1 80 ? -0.654 -0.706 17.654 1.00 94.31 80 HIS A CA 1
ATOM 668 C C . HIS A 1 80 ? -0.063 -1.641 16.584 1.00 94.31 80 HIS A C 1
ATOM 670 O O . HIS A 1 80 ? 0.311 -1.213 15.493 1.00 94.31 80 HIS A O 1
ATOM 676 N N . LYS A 1 81 ? -0.028 -2.953 16.858 1.00 95.19 81 LYS A N 1
ATOM 677 C CA . LYS A 1 81 ? 0.507 -3.943 15.911 1.00 95.19 81 LYS A CA 1
ATOM 678 C C . LYS A 1 81 ? -0.369 -4.041 14.662 1.00 95.19 81 LYS A C 1
ATOM 680 O O . LYS A 1 81 ? 0.153 -4.192 13.559 1.00 95.19 81 LYS A O 1
ATOM 685 N N . TYR A 1 82 ? -1.685 -3.940 14.833 1.00 97.12 82 TYR A N 1
ATOM 686 C CA . TYR A 1 82 ? -2.622 -3.857 13.719 1.00 97.12 82 TYR A CA 1
ATOM 687 C C . TYR A 1 82 ? -2.376 -2.608 12.854 1.00 97.12 82 TYR A C 1
ATOM 689 O O . TYR A 1 82 ? -2.280 -2.748 11.636 1.00 97.12 82 TYR A O 1
ATOM 697 N N . SER A 1 83 ? -2.199 -1.427 13.459 1.00 96.00 83 SER A N 1
ATOM 698 C CA . SER A 1 83 ? -1.909 -0.166 12.758 1.00 96.00 83 SER A CA 1
ATOM 699 C C . SER A 1 83 ? -0.641 -0.241 11.912 1.00 96.00 83 SER A C 1
ATOM 701 O O . SER A 1 83 ? -0.667 0.163 10.753 1.00 96.00 83 SER A O 1
ATOM 703 N N . VAL A 1 84 ? 0.439 -0.822 12.450 1.00 95.25 84 VAL A N 1
ATOM 704 C CA . VAL A 1 84 ? 1.696 -1.019 11.705 1.00 95.25 84 VAL A CA 1
ATOM 705 C C . VAL A 1 84 ? 1.465 -1.874 10.459 1.00 95.25 84 VAL A C 1
ATOM 707 O O . VAL A 1 84 ? 1.769 -1.434 9.357 1.00 95.25 84 VAL A O 1
ATOM 710 N N . ARG A 1 85 ? 0.836 -3.050 10.601 1.00 95.25 85 ARG A N 1
ATOM 711 C CA . ARG A 1 85 ? 0.550 -3.909 9.438 1.00 95.25 85 ARG A CA 1
ATOM 712 C C . ARG A 1 85 ? -0.368 -3.236 8.424 1.00 95.25 85 ARG A C 1
ATOM 714 O O . ARG A 1 85 ? -0.222 -3.463 7.230 1.00 95.25 85 ARG A O 1
ATOM 721 N N . PHE A 1 86 ? -1.358 -2.478 8.895 1.00 96.25 86 PHE A N 1
ATOM 722 C CA . PHE A 1 86 ? -2.253 -1.747 8.007 1.00 96.25 86 PHE A CA 1
ATOM 723 C C . PHE A 1 86 ? -1.447 -0.757 7.161 1.00 96.25 86 PHE A C 1
ATOM 725 O O . PHE A 1 86 ? -1.558 -0.792 5.937 1.00 96.25 86 PHE A O 1
ATOM 732 N N . ASN A 1 87 ? -0.578 0.042 7.792 1.00 93.56 87 ASN A N 1
ATOM 733 C CA . ASN A 1 87 ? 0.290 0.981 7.087 1.00 93.56 87 ASN A CA 1
ATOM 734 C C . ASN A 1 87 ? 1.209 0.283 6.080 1.00 93.56 87 ASN A C 1
ATOM 736 O O . ASN A 1 87 ? 1.218 0.691 4.919 1.00 93.56 87 ASN A O 1
ATOM 740 N N . ASP A 1 88 ? 1.865 -0.814 6.471 1.00 92.44 88 ASP A N 1
ATOM 741 C CA . ASP A 1 88 ? 2.756 -1.583 5.590 1.00 92.44 88 ASP A CA 1
ATOM 742 C C . ASP A 1 88 ? 2.061 -2.013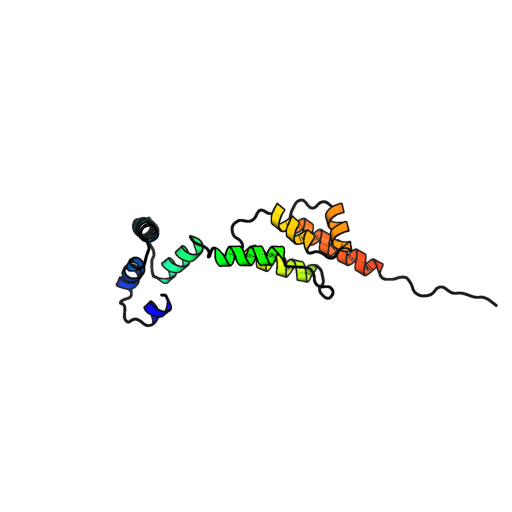 4.282 1.00 92.44 88 ASP A C 1
ATOM 744 O O . ASP A 1 88 ? 2.650 -1.963 3.201 1.00 92.44 88 ASP A O 1
ATOM 748 N N . ILE A 1 89 ? 0.785 -2.417 4.353 1.00 92.31 89 ILE A N 1
ATOM 749 C CA . ILE A 1 89 ? 0.003 -2.788 3.163 1.00 92.31 89 ILE A CA 1
ATOM 750 C C . ILE A 1 89 ? -0.335 -1.535 2.338 1.00 92.31 89 ILE A C 1
ATOM 752 O O . ILE A 1 89 ? -0.242 -1.556 1.106 1.00 92.31 89 ILE A O 1
ATOM 756 N N . THR A 1 90 ? -0.727 -0.437 2.994 1.00 92.12 90 THR A N 1
ATOM 757 C CA . THR A 1 90 ? -1.148 0.796 2.306 1.00 92.12 90 THR A CA 1
ATOM 758 C C . THR A 1 90 ? -0.016 1.541 1.609 1.00 92.12 90 THR A C 1
ATOM 760 O O . THR A 1 90 ? -0.263 2.110 0.549 1.00 92.12 90 THR A O 1
ATOM 763 N N . GLU A 1 91 ? 1.219 1.481 2.118 1.00 88.25 91 GLU A N 1
ATOM 764 C CA . GLU A 1 91 ? 2.398 2.079 1.468 1.00 88.25 91 GLU A CA 1
ATOM 765 C C . GLU A 1 91 ? 2.629 1.521 0.053 1.00 88.25 91 GLU A C 1
ATOM 767 O O . GLU A 1 91 ? 3.179 2.195 -0.818 1.00 88.25 91 GLU A O 1
ATOM 772 N N . GLY A 1 92 ? 2.174 0.292 -0.211 1.00 84.12 92 GLY A N 1
ATOM 773 C CA . GLY A 1 92 ? 2.253 -0.338 -1.526 1.00 84.12 92 GLY A CA 1
ATOM 774 C C . GLY A 1 92 ? 1.175 0.106 -2.525 1.00 84.12 92 GLY A C 1
ATOM 775 O O . GLY A 1 92 ? 1.235 -0.300 -3.693 1.00 84.12 92 GLY A O 1
ATOM 776 N N . ILE A 1 93 ? 0.179 0.893 -2.107 1.00 86.50 93 ILE A N 1
ATOM 777 C CA . ILE A 1 93 ? -0.974 1.278 -2.932 1.00 86.50 93 ILE A CA 1
ATOM 778 C C . ILE A 1 93 ? -0.784 2.701 -3.455 1.00 86.50 93 ILE A C 1
ATOM 780 O O . ILE A 1 93 ? -0.645 3.649 -2.694 1.00 86.50 93 ILE A O 1
ATOM 784 N N . VAL A 1 94 ? -0.817 2.862 -4.778 1.00 82.12 94 VAL A N 1
ATOM 785 C CA . VAL A 1 94 ? -0.464 4.142 -5.423 1.00 82.12 94 VAL A CA 1
ATOM 786 C C . VAL A 1 94 ? -1.645 5.120 -5.502 1.00 82.12 94 VAL A C 1
ATOM 788 O O . VAL A 1 94 ? -1.435 6.326 -5.559 1.00 82.12 94 VAL A O 1
ATOM 791 N N . ASP A 1 95 ? -2.885 4.624 -5.529 1.00 81.50 95 ASP A N 1
ATOM 792 C CA . ASP A 1 95 ? -4.069 5.435 -5.863 1.00 81.50 95 ASP A CA 1
ATOM 793 C C . ASP A 1 95 ? -5.281 5.093 -4.980 1.00 81.50 95 ASP A C 1
ATOM 795 O O . ASP A 1 95 ? -6.263 4.490 -5.423 1.00 81.50 95 ASP A O 1
ATOM 799 N N . VAL A 1 96 ? -5.203 5.395 -3.687 1.00 86.06 96 VAL A N 1
ATOM 800 C CA . VAL A 1 96 ? -6.312 5.196 -2.745 1.00 86.06 96 VAL A CA 1
ATOM 801 C C . VAL A 1 96 ? -6.578 6.480 -1.978 1.00 86.06 96 VAL A C 1
ATOM 803 O O . VAL A 1 96 ? -5.650 7.193 -1.604 1.00 86.06 96 VAL A O 1
ATOM 806 N N . SER A 1 97 ? -7.857 6.799 -1.777 1.00 92.00 97 SER A N 1
ATOM 807 C CA . SER A 1 97 ? -8.213 7.973 -0.994 1.00 92.00 97 SER A CA 1
ATOM 808 C C . SER A 1 97 ? -7.958 7.709 0.489 1.00 92.00 97 SER A C 1
ATOM 810 O O . SER A 1 97 ? -8.200 6.611 0.993 1.00 92.00 97 SER A O 1
ATOM 812 N N . GLU A 1 98 ? -7.504 8.731 1.208 1.00 92.12 98 GLU A N 1
ATOM 813 C CA . GLU A 1 98 ? -7.302 8.633 2.655 1.00 92.12 98 GLU A CA 1
ATOM 814 C C . GLU A 1 98 ? -8.613 8.309 3.392 1.00 92.12 98 GLU A C 1
ATOM 816 O O . GLU A 1 98 ? -8.615 7.564 4.368 1.00 92.12 98 GLU A O 1
ATOM 821 N N . ILE A 1 99 ? -9.749 8.791 2.877 1.00 93.81 99 ILE A N 1
ATOM 822 C CA . ILE A 1 99 ? -11.080 8.493 3.421 1.00 93.81 99 ILE A CA 1
ATOM 823 C C . ILE A 1 99 ? -11.387 6.992 3.327 1.00 93.81 99 ILE A C 1
ATOM 825 O O . ILE A 1 99 ? -11.887 6.413 4.293 1.00 93.81 99 ILE A O 1
ATOM 829 N N . ASP A 1 100 ? -11.074 6.352 2.195 1.00 93.94 100 ASP A N 1
ATOM 830 C CA . ASP A 1 100 ? -11.270 4.908 2.024 1.00 93.94 100 ASP A CA 1
ATOM 831 C C . ASP A 1 100 ? -10.361 4.113 2.967 1.00 93.94 100 ASP A C 1
ATOM 833 O O . ASP A 1 100 ? -10.817 3.166 3.610 1.00 93.94 100 ASP A O 1
ATOM 837 N N . LEU A 1 101 ? -9.095 4.529 3.104 1.00 94.75 101 LEU A N 1
ATOM 838 C CA . LEU A 1 101 ? -8.157 3.907 4.040 1.00 94.75 101 LEU A CA 1
ATOM 839 C C . LEU A 1 101 ? -8.638 4.023 5.483 1.00 94.75 101 LEU A C 1
ATOM 841 O O . LEU A 1 101 ? -8.657 3.030 6.204 1.00 94.75 101 LEU A O 1
ATOM 845 N N . MET A 1 102 ? -9.081 5.208 5.898 1.00 96.31 102 MET A N 1
ATOM 846 C CA . MET A 1 102 ? -9.625 5.427 7.233 1.00 96.31 102 MET A CA 1
ATOM 847 C C . MET A 1 102 ? -10.877 4.573 7.471 1.00 96.31 102 MET A C 1
ATOM 849 O O . MET A 1 102 ? -11.030 3.976 8.539 1.00 96.31 102 MET A O 1
ATOM 853 N N . TYR A 1 103 ? -11.764 4.464 6.477 1.00 95.81 103 TYR A N 1
ATOM 854 C CA . TYR A 1 103 ? -12.942 3.605 6.567 1.00 95.81 103 TYR A CA 1
ATOM 855 C C . TYR A 1 103 ? -12.562 2.132 6.767 1.00 95.81 103 TYR A C 1
ATOM 857 O O . TYR A 1 103 ? -13.089 1.483 7.677 1.00 95.81 103 TYR A O 1
ATOM 865 N N . ASP A 1 104 ? -11.649 1.602 5.949 1.00 97.06 104 ASP A N 1
ATOM 866 C CA . ASP A 1 104 ? -11.203 0.212 6.048 1.00 97.06 104 ASP A CA 1
ATOM 867 C C . ASP A 1 104 ? -10.426 -0.056 7.345 1.00 97.06 104 ASP A C 1
ATOM 869 O O . ASP A 1 104 ? -10.676 -1.074 7.999 1.00 97.06 104 ASP A O 1
ATOM 873 N N . TYR A 1 105 ? -9.589 0.891 7.780 1.00 97.81 105 TYR A N 1
ATOM 874 C CA . TYR A 1 105 ? -8.873 0.832 9.051 1.00 97.81 105 TYR A CA 1
ATOM 875 C C . TYR A 1 105 ? -9.843 0.720 10.231 1.00 97.81 105 TYR A C 1
ATOM 877 O O . TYR A 1 105 ? -9.783 -0.245 10.997 1.00 97.81 105 TYR A O 1
ATOM 885 N N . ILE A 1 106 ? -10.796 1.657 10.344 1.00 97.44 106 ILE A N 1
ATOM 886 C CA . ILE A 1 106 ? -11.788 1.683 11.429 1.00 97.44 106 ILE A CA 1
ATOM 887 C C . ILE A 1 106 ? -12.669 0.434 11.384 1.00 97.44 106 ILE A C 1
ATOM 889 O O . ILE A 1 106 ? -13.053 -0.101 12.426 1.00 97.44 106 ILE A O 1
ATOM 893 N N . ARG A 1 107 ? -13.015 -0.053 10.186 1.00 97.00 107 ARG A N 1
ATOM 894 C CA . ARG A 1 107 ? -13.805 -1.278 10.030 1.00 97.00 107 ARG A CA 1
ATOM 895 C C . ARG A 1 107 ? -13.089 -2.497 10.602 1.00 97.00 107 ARG A C 1
ATOM 897 O O . ARG A 1 107 ? -13.783 -3.394 11.084 1.00 97.00 107 ARG A O 1
ATOM 904 N N . GLY A 1 108 ? -11.758 -2.521 10.552 1.00 97.00 108 GLY A N 1
ATOM 905 C CA . GLY A 1 108 ? -10.956 -3.625 11.055 1.00 97.00 108 GLY A CA 1
ATOM 906 C C . GLY A 1 108 ? -10.604 -3.596 12.539 1.00 97.00 108 GLY A C 1
ATOM 907 O O . GLY A 1 108 ? -10.041 -4.576 13.023 1.00 97.00 108 GLY A O 1
ATOM 908 N N . LEU A 1 109 ? -10.968 -2.535 13.259 1.00 97.62 109 LEU A N 1
ATOM 909 C CA . LEU A 1 109 ? -10.767 -2.430 14.704 1.00 97.62 109 LEU A CA 1
ATOM 910 C C . LEU A 1 109 ? -11.715 -3.344 15.505 1.00 97.62 109 LEU A C 1
ATOM 912 O O . LEU A 1 109 ? -12.836 -3.608 15.051 1.00 97.62 109 LEU A O 1
ATOM 916 N N . PRO A 1 110 ? -11.324 -3.747 16.732 1.00 95.56 110 PRO A N 1
ATOM 917 C CA . PRO A 1 110 ? -12.218 -4.426 17.667 1.00 95.56 110 PRO A CA 1
ATOM 918 C C . PRO A 1 110 ? -13.447 -3.569 17.990 1.00 95.56 110 PRO A C 1
ATOM 920 O O . PRO A 1 110 ? -13.363 -2.341 18.021 1.00 95.56 110 PRO A O 1
ATOM 923 N N . ASP A 1 111 ? -14.585 -4.202 18.277 1.00 95.25 111 ASP A N 1
ATOM 924 C CA . ASP A 1 111 ? -15.883 -3.519 18.381 1.00 95.25 111 ASP A CA 1
ATOM 925 C C . ASP A 1 111 ? -15.904 -2.329 19.348 1.00 95.25 111 ASP A C 1
ATOM 927 O O . ASP A 1 111 ? -16.409 -1.263 18.988 1.00 95.25 111 ASP A O 1
ATOM 931 N N . GLU A 1 112 ? -15.348 -2.485 20.550 1.00 94.62 112 GLU A N 1
ATOM 932 C CA . GLU A 1 112 ? -15.341 -1.423 21.564 1.00 94.62 112 GLU A CA 1
ATOM 933 C C . GLU A 1 112 ? -14.408 -0.264 21.186 1.00 94.62 112 GLU A C 1
ATOM 935 O O . GLU A 1 112 ? -14.793 0.900 21.291 1.00 94.62 112 GLU A O 1
ATOM 940 N N . VAL A 1 113 ? -13.227 -0.565 20.639 1.00 96.62 113 VAL A N 1
ATOM 941 C CA . VAL A 1 113 ? -12.286 0.449 20.131 1.00 96.62 113 VAL A CA 1
ATOM 942 C C . VAL A 1 113 ? -12.920 1.211 18.966 1.00 96.62 113 VAL A C 1
ATOM 944 O O . VAL A 1 113 ? -12.939 2.439 18.940 1.00 96.62 113 VAL A O 1
ATOM 947 N N . ARG A 1 114 ? -13.524 0.486 18.020 1.00 97.31 114 ARG A N 1
ATOM 948 C CA . ARG A 1 114 ? -14.195 1.047 16.845 1.00 97.31 114 ARG A CA 1
ATOM 949 C C . ARG A 1 114 ? -15.310 2.023 17.217 1.00 97.31 114 ARG A C 1
ATOM 951 O O . ARG A 1 114 ? -15.473 3.040 16.541 1.00 97.31 114 ARG A O 1
ATOM 958 N N . LYS A 1 115 ? -16.100 1.719 18.254 1.00 96.94 115 LYS A N 1
ATOM 959 C CA . LYS A 1 115 ? -17.150 2.621 18.759 1.00 96.94 115 LYS A CA 1
ATOM 960 C C . LYS A 1 115 ? -16.552 3.934 19.262 1.00 96.94 115 LYS A C 1
ATOM 962 O O . LYS A 1 115 ? -17.047 4.994 18.882 1.00 96.94 115 LYS A O 1
ATOM 967 N N . GLU A 1 116 ? -15.477 3.869 20.047 1.00 96.94 116 GLU A N 1
ATOM 968 C CA . GLU A 1 116 ? -14.805 5.065 20.562 1.00 96.94 116 GLU A CA 1
ATOM 969 C C . GLU A 1 116 ? -14.181 5.910 19.447 1.00 96.94 116 GLU A C 1
ATOM 971 O O . GLU A 1 116 ? -14.420 7.116 19.399 1.00 96.94 116 GLU A O 1
ATOM 976 N N . VAL A 1 117 ? -13.479 5.297 18.491 1.00 97.38 117 VAL A N 1
ATOM 977 C CA . VAL A 1 117 ? -12.893 6.026 17.350 1.00 97.38 117 VAL A CA 1
ATOM 978 C C . VAL A 1 117 ? -13.980 6.727 16.529 1.00 97.38 117 VAL A C 1
ATOM 980 O O . VAL A 1 117 ? -13.882 7.915 16.225 1.00 97.38 117 VAL A O 1
ATOM 983 N N . ARG A 1 118 ? -15.095 6.043 16.236 1.00 96.31 118 ARG A N 1
ATOM 984 C CA . ARG A 1 118 ? -16.232 6.656 15.522 1.00 96.31 118 ARG A CA 1
ATOM 985 C C . ARG A 1 118 ? -16.862 7.822 16.283 1.00 96.31 118 ARG A C 1
ATOM 987 O O . ARG A 1 118 ? -17.354 8.755 15.650 1.00 96.31 118 ARG A O 1
ATOM 994 N N . ARG A 1 119 ? -16.870 7.776 17.618 1.00 96.06 119 ARG A N 1
ATOM 995 C CA . ARG A 1 119 ? -17.376 8.867 18.463 1.00 96.06 119 ARG A CA 1
ATOM 996 C C . ARG A 1 119 ? -16.495 10.112 18.359 1.00 96.06 119 ARG A C 1
ATOM 998 O O . ARG A 1 119 ? -17.032 11.219 18.369 1.00 96.06 119 ARG A O 1
ATOM 1005 N N . ARG A 1 120 ? -15.177 9.926 18.246 1.00 96.50 120 ARG A N 1
ATOM 1006 C CA . ARG A 1 120 ? -14.185 11.005 18.124 1.00 96.50 120 ARG A CA 1
ATOM 1007 C C . ARG A 1 120 ? -14.157 11.657 16.743 1.00 96.50 120 ARG A C 1
ATOM 1009 O O . ARG A 1 120 ? -13.842 12.836 16.662 1.00 96.50 120 ARG A O 1
ATOM 1016 N N . LYS A 1 121 ? -14.603 10.938 15.704 1.00 95.06 121 LYS A N 1
ATOM 1017 C CA . LYS A 1 121 ? -14.702 11.425 14.314 1.00 95.06 121 LYS A CA 1
ATOM 1018 C C . LYS A 1 121 ? -13.351 11.943 13.789 1.00 95.06 121 LYS A C 1
ATOM 1020 O O . LYS A 1 121 ? -13.244 13.136 13.505 1.00 95.06 121 LYS A O 1
ATOM 1025 N N . PRO A 1 122 ? -12.344 11.063 13.661 1.00 96.44 122 PRO A N 1
ATOM 1026 C CA . PRO A 1 122 ? -11.060 11.443 13.084 1.00 96.44 122 PRO A CA 1
ATOM 1027 C C . PRO A 1 122 ? -11.236 11.978 11.656 1.00 96.44 122 PRO A C 1
ATOM 1029 O O . PRO A 1 122 ? -12.129 11.545 10.922 1.00 96.44 122 PRO A O 1
ATOM 1032 N N . ASP A 1 123 ? -10.387 12.932 11.284 1.00 95.25 123 ASP A N 1
ATOM 1033 C CA . ASP A 1 123 ? -10.366 13.599 9.976 1.00 95.25 123 ASP A CA 1
ATOM 1034 C C . ASP A 1 123 ? -9.243 13.097 9.052 1.00 95.25 123 ASP A C 1
ATOM 1036 O O . ASP A 1 123 ? -9.196 13.472 7.883 1.00 95.25 123 ASP A O 1
ATOM 1040 N N . SER A 1 124 ? -8.374 12.229 9.569 1.00 95.44 124 SER A N 1
ATOM 1041 C CA . SER A 1 124 ? -7.223 11.642 8.884 1.00 95.44 124 SER A CA 1
ATOM 1042 C C . SER A 1 124 ? -6.983 10.210 9.364 1.00 95.44 124 SER A C 1
ATOM 1044 O O . SER A 1 124 ? -7.442 9.810 10.442 1.00 95.44 124 SER A O 1
ATOM 1046 N N . LEU A 1 125 ? -6.245 9.427 8.571 1.00 95.31 125 LEU A N 1
ATOM 1047 C CA . LEU A 1 125 ? -5.889 8.056 8.949 1.00 95.31 125 LEU A CA 1
ATOM 1048 C C . LEU A 1 125 ? -5.018 8.036 10.216 1.00 95.31 125 LEU A C 1
ATOM 1050 O O . LEU A 1 125 ? -5.261 7.230 11.112 1.00 95.31 125 LEU A O 1
ATOM 1054 N N . ASP A 1 126 ? -4.060 8.958 10.319 1.00 95.88 126 ASP A N 1
ATOM 1055 C CA . ASP A 1 126 ? -3.177 9.092 11.484 1.00 95.88 126 ASP A CA 1
ATOM 1056 C C . ASP A 1 126 ? -3.965 9.407 12.766 1.00 95.88 126 ASP A C 1
ATOM 1058 O O . ASP A 1 126 ? -3.802 8.733 13.788 1.00 95.88 126 ASP A O 1
ATOM 1062 N N . ALA A 1 127 ? -4.918 10.347 12.695 1.00 97.00 127 ALA A N 1
ATOM 1063 C CA . ALA A 1 127 ? -5.809 10.641 13.815 1.00 97.00 127 ALA A CA 1
ATOM 1064 C C . ALA A 1 127 ? -6.635 9.413 14.224 1.00 97.00 127 ALA A C 1
ATOM 1066 O O . ALA A 1 127 ? -6.769 9.132 15.415 1.00 97.00 127 ALA A O 1
ATOM 1067 N N . ALA A 1 128 ? -7.144 8.645 13.254 1.00 97.50 128 ALA A N 1
ATOM 1068 C CA . ALA A 1 128 ? -7.890 7.421 13.532 1.00 97.50 128 ALA A CA 1
ATOM 1069 C C . ALA A 1 128 ? -7.028 6.358 14.232 1.00 97.50 128 ALA A C 1
ATOM 1071 O O . ALA A 1 128 ? -7.517 5.689 15.144 1.00 97.50 128 ALA A O 1
ATOM 1072 N N . MET A 1 129 ? -5.760 6.213 13.834 1.00 97.44 129 MET A N 1
ATOM 1073 C CA . MET A 1 129 ? -4.813 5.286 14.461 1.00 97.44 129 MET A CA 1
ATOM 1074 C C . MET A 1 129 ? -4.491 5.690 15.897 1.00 97.44 129 MET A C 1
ATOM 1076 O O . MET A 1 129 ? -4.589 4.867 16.809 1.00 97.44 129 MET A O 1
ATOM 1080 N N . LYS A 1 130 ? -4.186 6.971 16.115 1.00 97.19 130 LYS A N 1
ATOM 1081 C CA . LYS A 1 130 ? -3.935 7.515 17.450 1.00 97.19 130 LYS A CA 1
ATOM 1082 C C . LYS A 1 130 ? -5.145 7.338 18.369 1.00 97.19 130 LYS A C 1
ATOM 1084 O O . LYS A 1 130 ? -5.010 6.861 19.495 1.00 97.19 130 LYS A O 1
ATOM 1089 N N . ASP A 1 131 ? -6.337 7.672 17.880 1.00 97.75 131 ASP A N 1
ATOM 1090 C CA . ASP A 1 131 ? -7.583 7.508 18.628 1.00 97.75 131 ASP A CA 1
ATOM 1091 C C . ASP A 1 131 ? -7.849 6.047 19.005 1.00 97.75 131 ASP A C 1
ATOM 1093 O O . ASP A 1 131 ? -8.367 5.771 20.091 1.00 97.75 131 ASP A O 1
ATOM 1097 N N . ALA A 1 132 ? -7.500 5.110 18.122 1.00 97.38 132 ALA A N 1
ATOM 1098 C CA . ALA A 1 132 ? -7.673 3.686 18.361 1.00 97.38 132 ALA A CA 1
ATOM 1099 C C . ALA A 1 132 ? -6.729 3.172 19.458 1.00 97.38 132 ALA A C 1
ATOM 1101 O O . ALA A 1 132 ? -7.167 2.432 20.342 1.00 97.38 132 ALA A O 1
ATOM 1102 N N . GLU A 1 133 ? -5.461 3.588 19.440 1.00 96.06 133 GLU A N 1
ATOM 1103 C CA . GLU A 1 133 ? -4.489 3.233 20.480 1.00 96.06 133 GLU A CA 1
ATOM 1104 C C . GLU A 1 133 ? -4.886 3.808 21.846 1.00 96.06 133 GLU A C 1
ATOM 1106 O O . GLU A 1 133 ? -4.877 3.097 22.854 1.00 96.06 133 GLU A O 1
ATOM 1111 N N . GLU A 1 134 ? -5.312 5.073 21.893 1.00 95.94 134 GLU A N 1
ATOM 1112 C CA . GLU A 1 134 ? -5.811 5.687 23.126 1.00 95.94 134 GLU A CA 1
ATOM 1113 C C . GLU A 1 134 ? -7.066 4.973 23.654 1.00 95.94 134 GLU A C 1
ATOM 1115 O O . GLU A 1 134 ? -7.195 4.740 24.859 1.00 95.94 134 GLU A O 1
ATOM 1120 N N . ALA A 1 135 ? -7.995 4.595 22.772 1.00 95.88 135 ALA A N 1
ATOM 1121 C CA . ALA A 1 135 ? -9.188 3.847 23.155 1.00 95.88 135 ALA A CA 1
ATOM 1122 C C . ALA A 1 135 ? -8.844 2.456 23.720 1.00 95.88 135 ALA A C 1
ATOM 1124 O O . ALA A 1 135 ? -9.396 2.064 24.748 1.00 95.88 135 ALA A O 1
ATOM 1125 N N . GLU A 1 136 ? -7.902 1.727 23.116 1.00 95.12 136 GLU A N 1
ATOM 1126 C CA . GLU A 1 136 ? -7.426 0.441 23.642 1.00 95.12 136 GLU A CA 1
ATOM 1127 C C . GLU A 1 136 ? -6.794 0.582 25.038 1.00 95.12 136 GLU A C 1
ATOM 1129 O O . GLU A 1 136 ? -7.074 -0.217 25.941 1.00 95.12 136 GLU A O 1
ATOM 1134 N N . GLN A 1 137 ? -5.984 1.621 25.259 1.00 92.56 137 GLN A N 1
ATOM 1135 C CA . GLN A 1 137 ? -5.373 1.894 26.565 1.00 92.56 137 GLN A CA 1
ATOM 1136 C C . GLN A 1 137 ? -6.425 2.189 27.644 1.00 92.56 137 GLN A C 1
ATOM 1138 O O . GLN A 1 137 ? -6.341 1.668 28.757 1.00 92.56 137 GLN A O 1
ATOM 1143 N N . LEU A 1 138 ? -7.458 2.970 27.318 1.00 91.75 138 LEU A N 1
ATOM 1144 C CA . LEU A 1 138 ? -8.556 3.259 28.245 1.00 91.75 138 LEU A CA 1
ATOM 1145 C C . LEU A 1 138 ? -9.364 1.999 28.589 1.00 91.75 138 LEU A C 1
ATOM 1147 O O . LEU A 1 138 ? -9.691 1.768 29.755 1.00 91.75 138 LEU A O 1
ATOM 1151 N N . LEU A 1 139 ? -9.651 1.156 27.595 1.00 88.19 139 LEU A N 1
ATOM 1152 C CA . LEU A 1 139 ? -10.424 -0.077 27.774 1.00 88.19 139 LEU A CA 1
ATOM 1153 C C . LEU A 1 139 ? -9.640 -1.157 28.537 1.00 88.19 139 LEU A C 1
ATOM 1155 O O . LEU A 1 139 ? -10.213 -1.889 29.348 1.00 88.19 139 LEU A O 1
ATOM 1159 N N . SER A 1 140 ? -8.326 -1.246 28.321 1.00 83.44 140 SER A N 1
ATOM 1160 C CA . SER A 1 140 ? -7.445 -2.147 29.076 1.00 83.44 140 SER A CA 1
ATOM 1161 C C . SER A 1 140 ? -7.204 -1.656 30.509 1.00 83.44 140 SER A C 1
ATOM 1163 O O . SER A 1 140 ? -7.200 -2.468 31.438 1.00 83.44 140 SER A O 1
ATOM 1165 N N . GLY A 1 141 ? -7.104 -0.339 30.720 1.00 68.75 141 GLY A N 1
ATOM 1166 C CA . GLY A 1 141 ? -7.019 0.289 32.043 1.00 68.75 141 GLY A CA 1
ATOM 1167 C C . GLY A 1 141 ? -8.309 0.176 32.866 1.00 68.75 141 GLY A C 1
ATOM 1168 O O . GLY A 1 141 ? -8.250 0.012 34.086 1.00 68.75 141 GLY A O 1
ATOM 1169 N N . GLY A 1 142 ? -9.472 0.185 32.207 1.00 55.56 142 GLY A N 1
ATOM 1170 C CA . GLY A 1 142 ? -10.790 0.030 32.836 1.00 55.56 142 GLY A CA 1
ATOM 1171 C C . GLY A 1 142 ? -11.117 -1.390 33.316 1.00 55.56 142 GLY A C 1
ATOM 1172 O O . GLY A 1 142 ? -11.999 -1.565 34.151 1.00 55.56 142 GLY A O 1
ATOM 1173 N N . ARG A 1 143 ? -10.383 -2.417 32.862 1.00 55.25 143 ARG A N 1
ATOM 1174 C CA . ARG A 1 143 ? -10.597 -3.826 33.253 1.00 55.25 143 ARG A CA 1
ATOM 1175 C C . ARG A 1 143 ? -10.104 -4.192 34.664 1.00 55.25 143 ARG A C 1
ATOM 1177 O O . ARG A 1 143 ? -10.202 -5.353 35.057 1.00 55.25 143 ARG A O 1
ATOM 1184 N N . LYS A 1 144 ? -9.614 -3.237 35.465 1.00 51.84 144 LYS A N 1
ATOM 1185 C CA . LYS A 1 144 ? -9.341 -3.437 36.900 1.00 51.84 144 LYS A CA 1
ATOM 1186 C C . LYS A 1 144 ? -10.436 -2.817 37.766 1.00 51.84 144 LYS A C 1
ATOM 1188 O O . LYS A 1 144 ? -10.289 -1.685 38.217 1.00 51.84 144 LYS A O 1
ATOM 1193 N N . LYS A 1 145 ? -11.472 -3.607 38.048 1.00 50.59 145 LYS A N 1
ATOM 1194 C CA . LYS A 1 145 ? -12.150 -3.764 39.351 1.00 50.59 145 LYS A CA 1
ATOM 1195 C C . LYS A 1 145 ? -13.439 -4.531 39.103 1.00 50.59 145 LYS A C 1
ATOM 1197 O O . LYS A 1 145 ? -14.412 -3.930 38.696 1.00 50.59 145 LYS A O 1
ATOM 1202 N N . ASP A 1 146 ? -13.398 -5.835 39.340 1.00 51.88 146 ASP A N 1
ATOM 1203 C CA . ASP A 1 146 ? -14.548 -6.596 39.828 1.00 51.88 146 ASP A CA 1
ATOM 1204 C C . ASP A 1 146 ? -14.050 -7.953 40.320 1.00 51.88 146 ASP A C 1
ATOM 1206 O O . ASP A 1 146 ? -14.142 -8.960 39.634 1.00 51.88 146 ASP A O 1
ATOM 1210 N N . TYR A 1 147 ? -13.481 -7.960 41.528 1.00 48.12 147 TYR A N 1
ATOM 1211 C CA . TYR A 1 147 ? -13.541 -9.128 42.403 1.00 48.12 147 TYR A CA 1
ATOM 1212 C C . TYR A 1 147 ? -13.676 -8.667 43.858 1.00 48.12 147 TYR A C 1
ATOM 1214 O O . TYR A 1 147 ? -12.711 -8.243 44.489 1.00 48.12 147 TYR A O 1
ATOM 1222 N N . GLY A 1 148 ? -14.902 -8.787 44.373 1.00 45.28 148 GLY A N 1
ATOM 1223 C CA . GLY A 1 148 ? -15.117 -9.450 45.659 1.00 45.28 148 GLY A CA 1
ATOM 1224 C C . GLY A 1 148 ? -15.105 -8.596 46.923 1.00 45.28 148 GLY A C 1
ATOM 1225 O O . GLY A 1 148 ? -14.510 -9.001 47.915 1.00 45.28 148 GLY A O 1
ATOM 1226 N N . GLY A 1 149 ? -15.809 -7.466 46.941 1.00 45.94 149 GLY A N 1
ATOM 1227 C CA . GLY A 1 149 ? -16.295 -6.913 48.204 1.00 45.94 149 GLY A CA 1
ATOM 1228 C C . GLY A 1 149 ? -17.458 -7.757 48.723 1.00 45.94 149 GLY A C 1
ATOM 1229 O O . GLY A 1 149 ? -18.601 -7.514 48.350 1.00 45.94 149 GLY A O 1
ATOM 1230 N N . GLN A 1 150 ? -17.186 -8.738 49.582 1.00 47.94 150 GLN A N 1
ATOM 1231 C CA . GLN A 1 150 ? -18.217 -9.310 50.445 1.00 47.94 150 GLN A CA 1
ATOM 1232 C C . GLN A 1 150 ? -17.694 -9.354 51.877 1.00 47.94 150 GLN A C 1
ATOM 1234 O O . GLN A 1 150 ? -17.182 -10.359 52.359 1.00 47.94 150 GLN A O 1
ATOM 1239 N N . GLY A 1 151 ? -17.816 -8.207 52.545 1.00 45.88 151 GLY A N 1
ATOM 1240 C CA . GLY A 1 151 ? -17.901 -8.187 53.994 1.00 45.88 151 GLY A CA 1
ATOM 1241 C C . GLY A 1 151 ? -19.188 -8.890 54.419 1.00 45.88 151 GLY A C 1
ATOM 1242 O O . GLY A 1 151 ? -20.268 -8.609 53.894 1.00 45.88 151 GLY A O 1
ATOM 1243 N N . ARG A 1 152 ? -19.063 -9.812 55.366 1.00 49.97 152 ARG A N 1
ATOM 1244 C CA . ARG A 1 152 ? -20.130 -10.138 56.305 1.00 49.97 152 ARG A CA 1
ATOM 1245 C C . ARG A 1 152 ? -19.509 -10.174 57.689 1.00 49.97 152 ARG A C 1
ATOM 1247 O O . ARG A 1 152 ? -18.745 -11.080 58.003 1.00 49.97 152 ARG A O 1
ATOM 1254 N N . ASP A 1 153 ? -19.841 -9.140 58.447 1.00 51.81 153 ASP A N 1
ATOM 1255 C CA . ASP A 1 153 ? -19.825 -9.137 59.900 1.00 51.81 153 ASP A CA 1
ATOM 1256 C C . ASP A 1 153 ? -20.788 -10.216 60.427 1.00 51.81 153 ASP A C 1
ATOM 1258 O O . ASP A 1 153 ? -21.846 -10.454 59.826 1.00 51.81 153 ASP A O 1
ATOM 1262 N N . GLY A 1 154 ? -20.422 -10.846 61.547 1.00 45.06 154 GLY A N 1
ATOM 1263 C CA . GLY A 1 154 ? -21.230 -11.827 62.275 1.00 45.06 154 GLY A CA 1
ATOM 1264 C C . GLY A 1 154 ? -20.381 -12.798 63.073 1.00 45.06 154 GLY A C 1
ATOM 1265 O O . GLY A 1 154 ? -20.104 -13.885 62.525 1.00 45.06 154 GLY A O 1
#

Foldseek 3Di:
DVVCLVPDPDDFVCSLVVVLVPDDPVVVVVLVVQCPDPHHQPGPVSVVVVVCVVCPPPVLLVVLVVCLQPQADDPPDALLVSLVVNVVSVVSHDDDDQVVSLVSSLVRYDPQLSVQLVVVPDPGNVSSSVSSNVSRVVVVVVPPDDDDPDDDDD

InterPro domains:
  IPR005162 Retrotransposon-derived protein PEG10, N-terminal capsid-like domain [PF03732] (29-110)

Sequence (154 aa):
MREYIQLSDIQVSKQLGSVRQYFSRFLKQWYDKTQRSASPFVNVEDLFTRLSERFPDPNKQTDLRGEVRNVRCQDNEGVHKYSVRFNDITEGIVDVSEIDLMYDYIRGLPDEVRKEVRRRKPDSLDAAMKDAEEAEQLLSGGRKKDYGGQGRDG